Protein AF-A0A7Y4TQH1-F1 (afdb_monomer)

Secondary structure (DSSP, 8-state):
------EEEEEE---SSS-EEEEEEEEEE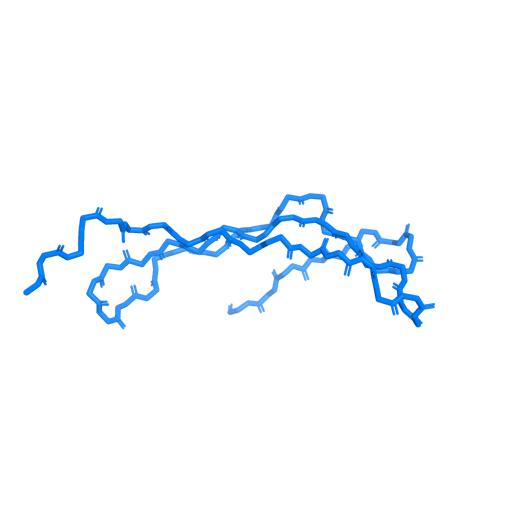TTEEEEEEEEEEEETTEE-----

Structure (mmCIF, N/CA/C/O backbone):
data_AF-A0A7Y4TQH1-F1
#
_entry.id   AF-A0A7Y4TQH1-F1
#
loop_
_atom_site.group_PDB
_atom_site.id
_atom_site.type_symbol
_atom_site.label_atom_id
_atom_site.label_alt_id
_atom_site.label_comp_id
_atom_site.label_asym_id
_atom_site.label_entity_id
_atom_site.label_seq_id
_atom_site.pdbx_PDB_ins_code
_atom_site.Cartn_x
_atom_site.Cartn_y
_atom_site.Cartn_z
_atom_site.occupancy
_atom_site.B_iso_or_equiv
_atom_site.auth_seq_id
_atom_site.auth_comp_id
_atom_site.auth_asym_id
_atom_site.auth_atom_id
_atom_site.pdbx_PDB_model_num
ATOM 1 N N . THR A 1 1 ? -4.934 4.334 24.989 1.00 45.56 1 THR A N 1
ATOM 2 C CA . THR A 1 1 ? -4.328 4.903 23.770 1.00 45.56 1 THR A CA 1
ATOM 3 C C . THR A 1 1 ? -5.410 4.938 22.717 1.00 45.56 1 THR A C 1
ATOM 5 O O . THR A 1 1 ? -5.888 3.875 22.345 1.00 45.56 1 THR A O 1
ATOM 8 N N . TYR A 1 2 ? -5.912 6.118 22.359 1.00 43.53 2 TYR A N 1
ATOM 9 C CA . TYR A 1 2 ? -6.864 6.255 21.255 1.00 43.53 2 TYR A CA 1
ATOM 10 C C . TYR A 1 2 ? -6.031 6.285 19.969 1.00 43.53 2 TYR A C 1
ATOM 12 O O . TYR A 1 2 ? -5.220 7.187 19.810 1.00 43.53 2 TYR A O 1
ATOM 20 N N . PHE A 1 3 ? -6.154 5.254 19.133 1.00 51.06 3 PHE A N 1
ATOM 21 C CA . PHE A 1 3 ? -5.652 5.271 17.758 1.00 51.06 3 PHE A CA 1
ATOM 22 C C . PHE A 1 3 ? -6.767 5.887 16.910 1.00 51.06 3 PHE A C 1
ATOM 24 O O . PHE A 1 3 ? -7.784 5.243 16.660 1.00 51.06 3 PHE A O 1
ATOM 31 N N . ASP A 1 4 ? -6.623 7.160 16.570 1.00 59.31 4 ASP A N 1
ATOM 32 C CA . ASP A 1 4 ? -7.494 7.897 15.651 1.00 59.31 4 ASP A CA 1
ATOM 33 C C . ASP A 1 4 ? -7.126 7.654 14.177 1.00 59.31 4 ASP A C 1
ATOM 35 O O . ASP A 1 4 ? -7.951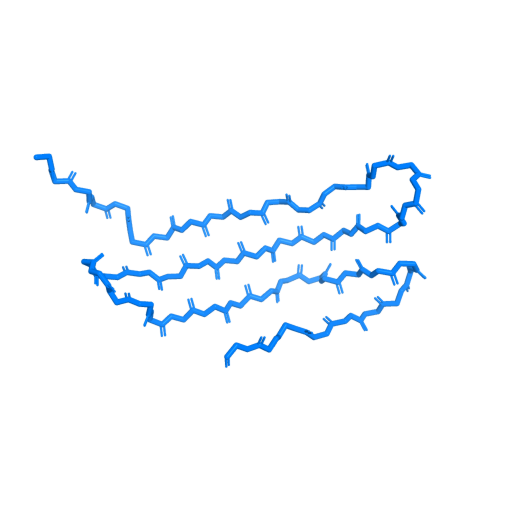 7.856 13.284 1.00 59.31 4 ASP A O 1
ATOM 39 N N . GLU A 1 5 ? -5.936 7.114 13.913 1.00 60.66 5 GLU A N 1
ATOM 40 C CA . GLU A 1 5 ? -5.535 6.682 12.579 1.00 60.66 5 GLU A CA 1
ATOM 41 C C . GLU A 1 5 ? -6.129 5.309 12.226 1.00 60.66 5 GLU A C 1
ATOM 43 O O . GLU A 1 5 ? -5.719 4.255 12.717 1.00 60.66 5 GLU A O 1
ATOM 48 N N . THR A 1 6 ? -7.128 5.342 11.340 1.00 82.50 6 THR A N 1
ATOM 49 C CA . THR A 1 6 ? -7.806 4.176 10.739 1.00 82.50 6 THR A CA 1
ATOM 50 C C . THR A 1 6 ? -7.143 3.701 9.447 1.00 82.50 6 THR A C 1
ATOM 52 O O . THR A 1 6 ? -7.668 2.803 8.791 1.00 82.50 6 THR A O 1
ATOM 55 N N . THR A 1 7 ? -6.031 4.324 9.047 1.00 88.50 7 THR A N 1
ATOM 56 C CA . THR A 1 7 ? -5.373 4.103 7.756 1.00 88.50 7 THR A CA 1
ATOM 57 C C . THR A 1 7 ? -3.874 3.897 7.951 1.00 88.50 7 THR A C 1
ATOM 59 O O . THR A 1 7 ? -3.210 4.748 8.529 1.00 88.50 7 THR A O 1
ATOM 62 N N . LEU A 1 8 ? -3.343 2.791 7.432 1.00 89.00 8 LEU A N 1
ATOM 63 C CA . LEU A 1 8 ? -1.911 2.521 7.306 1.00 89.00 8 LEU A CA 1
ATOM 64 C C . LEU A 1 8 ? -1.526 2.599 5.827 1.00 89.00 8 LEU A C 1
ATOM 66 O O . LEU A 1 8 ? -2.170 1.975 4.985 1.00 89.00 8 LEU A O 1
ATOM 70 N N . LYS A 1 9 ? -0.461 3.340 5.525 1.00 92.56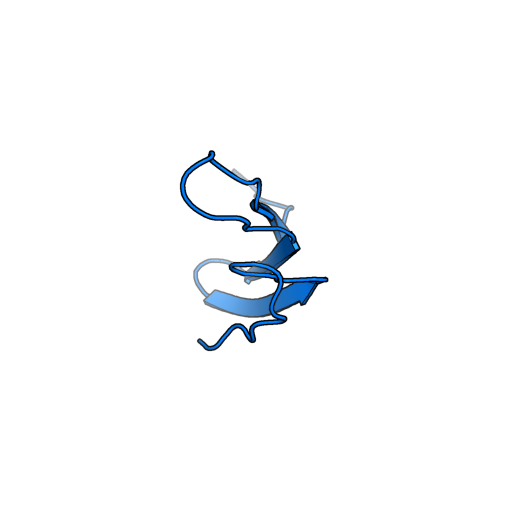 9 LYS A N 1
ATOM 71 C CA . LYS A 1 9 ? 0.146 3.421 4.193 1.00 92.56 9 LYS A CA 1
ATOM 72 C C . LYS A 1 9 ? 1.463 2.659 4.188 1.00 92.56 9 LYS A C 1
ATOM 74 O O . LYS A 1 9 ? 2.305 2.881 5.054 1.00 92.56 9 LYS A O 1
ATOM 79 N N . ILE A 1 10 ? 1.618 1.765 3.222 1.00 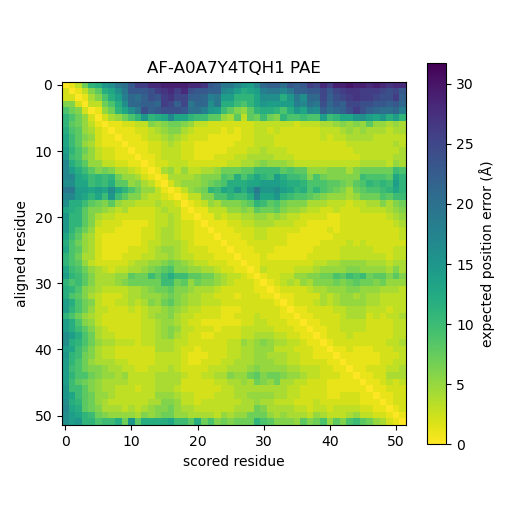91.75 10 ILE A N 1
ATOM 80 C CA . ILE A 1 10 ? 2.826 0.973 3.007 1.00 91.75 10 ILE A CA 1
ATOM 81 C C . ILE A 1 10 ? 3.371 1.350 1.635 1.00 91.75 10 ILE A C 1
ATOM 83 O O . ILE A 1 10 ? 2.755 1.037 0.616 1.00 91.75 10 ILE A O 1
ATOM 87 N N . THR A 1 11 ? 4.519 2.015 1.616 1.00 93.56 11 THR A N 1
ATOM 88 C CA . THR A 1 11 ? 5.265 2.280 0.384 1.00 93.56 11 THR A CA 1
ATOM 89 C C . THR A 1 11 ? 6.090 1.050 0.033 1.00 93.56 11 THR A C 1
ATOM 91 O O . THR A 1 11 ? 6.792 0.510 0.888 1.00 93.56 11 THR A O 1
ATOM 94 N N . ILE A 1 12 ? 5.998 0.601 -1.215 1.00 91.50 12 ILE A N 1
ATOM 95 C CA . ILE A 1 12 ?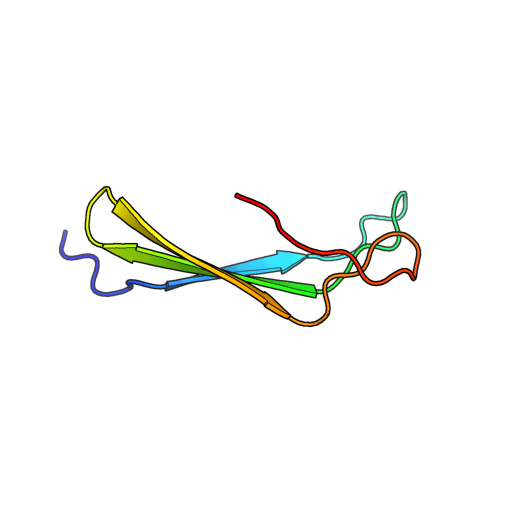 6.837 -0.462 -1.762 1.00 91.50 12 ILE A CA 1
ATOM 96 C C . ILE A 1 12 ? 7.930 0.199 -2.586 1.00 91.50 12 ILE A C 1
ATOM 98 O O . ILE A 1 12 ? 7.651 0.936 -3.532 1.00 91.50 12 ILE A O 1
ATOM 102 N N . GLU A 1 13 ? 9.168 -0.080 -2.201 1.00 90.94 13 GLU A N 1
ATOM 103 C CA . GLU A 1 13 ? 10.371 0.406 -2.862 1.00 90.94 13 GLU A CA 1
ATOM 104 C C . GLU A 1 13 ? 11.188 -0.788 -3.358 1.00 90.94 13 GLU A C 1
ATOM 106 O O . GLU A 1 13 ? 11.231 -1.840 -2.712 1.00 90.94 13 GLU A O 1
ATOM 111 N N . SER A 1 14 ? 11.836 -0.624 -4.510 1.00 86.31 14 SER A N 1
ATOM 112 C CA . SER A 1 14 ? 12.714 -1.649 -5.068 1.00 86.31 14 SER A CA 1
ATOM 113 C C . SER A 1 14 ? 13.910 -1.892 -4.144 1.00 86.31 14 SER A C 1
ATOM 115 O O . SER A 1 14 ? 14.534 -0.954 -3.648 1.00 86.31 14 SER A O 1
ATOM 117 N N . SER A 1 15 ? 14.258 -3.165 -3.944 1.00 79.31 15 SER A N 1
ATOM 118 C CA . SER A 1 15 ? 15.397 -3.588 -3.119 1.00 79.31 15 SER A CA 1
ATOM 119 C C . SER A 1 15 ? 16.588 -4.100 -3.939 1.00 79.31 15 SER A C 1
ATOM 121 O O . SER A 1 15 ? 17.463 -4.764 -3.390 1.00 79.31 15 SER A O 1
ATOM 123 N N . GLY A 1 16 ? 16.623 -3.833 -5.249 1.00 74.00 16 GLY A N 1
ATOM 124 C CA . GLY A 1 16 ? 17.707 -4.239 -6.156 1.00 74.00 16 GLY A CA 1
ATOM 125 C C . GLY A 1 16 ? 17.568 -5.639 -6.767 1.00 74.00 16 GLY A C 1
ATOM 126 O O . GLY A 1 16 ? 18.018 -5.834 -7.891 1.00 74.00 16 GLY A O 1
ATOM 127 N N . ASP A 1 17 ? 16.896 -6.572 -6.085 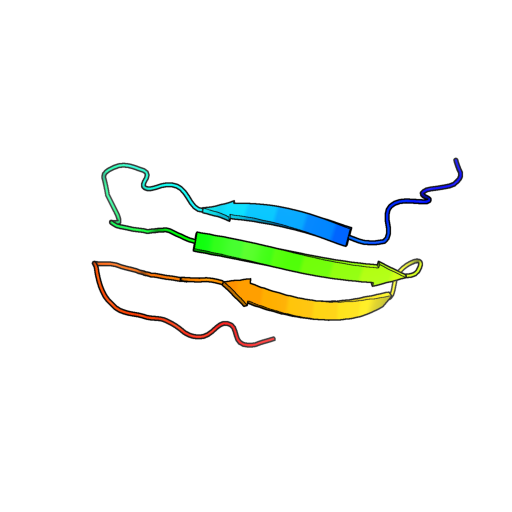1.00 75.31 17 ASP A N 1
ATOM 128 C CA . ASP A 1 17 ? 16.621 -7.929 -6.600 1.00 75.31 17 ASP A CA 1
ATOM 129 C C . ASP A 1 17 ? 15.264 -8.047 -7.313 1.00 75.31 17 ASP A C 1
ATOM 131 O O . ASP A 1 17 ? 15.081 -8.917 -8.161 1.00 75.31 17 ASP A O 1
ATOM 135 N N . ALA A 1 18 ? 14.317 -7.171 -6.973 1.00 75.44 18 ALA A N 1
ATOM 136 C CA . ALA A 1 18 ? 13.008 -7.068 -7.608 1.00 75.44 18 ALA A CA 1
ATOM 137 C C . ALA A 1 18 ? 12.732 -5.604 -7.967 1.00 75.44 18 ALA A C 1
ATOM 139 O O . ALA A 1 18 ? 12.938 -4.700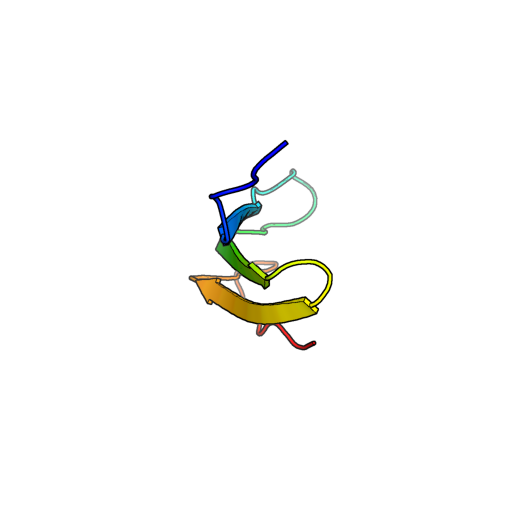 -7.143 1.00 75.44 18 ALA A O 1
ATOM 140 N N . ASP A 1 19 ? 12.239 -5.362 -9.182 1.00 87.25 19 ASP A N 1
ATOM 141 C CA . ASP A 1 19 ? 11.747 -4.040 -9.587 1.00 87.25 19 ASP A CA 1
ATOM 142 C C . ASP A 1 19 ? 10.296 -3.889 -9.112 1.00 87.25 19 ASP A C 1
ATOM 144 O O . ASP A 1 19 ? 9.332 -4.080 -9.858 1.00 87.25 19 ASP A O 1
ATOM 148 N N . ALA A 1 20 ? 10.154 -3.666 -7.804 1.00 91.12 20 ALA A N 1
ATOM 149 C CA . ALA A 1 20 ? 8.874 -3.520 -7.130 1.00 91.12 20 ALA A CA 1
ATOM 150 C C . ALA A 1 20 ? 8.590 -2.052 -6.799 1.00 91.12 20 ALA A C 1
ATOM 152 O O . ALA A 1 20 ? 9.479 -1.307 -6.381 1.00 91.12 20 ALA A O 1
ATOM 153 N N . GLY A 1 21 ? 7.330 -1.648 -6.941 1.00 93.81 21 GLY A N 1
ATOM 154 C CA . GLY A 1 21 ? 6.900 -0.283 -6.664 1.00 93.81 21 GLY A CA 1
ATOM 155 C C . GLY A 1 21 ? 5.417 -0.192 -6.331 1.00 93.81 21 GLY A C 1
ATOM 156 O O . GLY A 1 21 ? 4.639 -1.082 -6.670 1.00 93.81 21 GLY A O 1
ATOM 157 N N . GLY A 1 22 ? 5.025 0.887 -5.654 1.00 94.25 22 GLY A N 1
ATOM 158 C CA . GLY A 1 22 ? 3.622 1.238 -5.426 1.00 94.25 22 GLY A CA 1
ATOM 159 C C . GLY A 1 22 ? 3.308 1.625 -3.984 1.00 94.25 22 GLY A C 1
ATOM 160 O O . GLY A 1 22 ? 4.183 1.688 -3.125 1.00 94.25 22 GLY A O 1
ATOM 161 N N . GLU A 1 23 ? 2.030 1.886 -3.718 1.00 94.81 23 GLU A N 1
ATOM 162 C CA . GLU A 1 23 ? 1.517 2.153 -2.369 1.00 94.81 23 GLU A CA 1
ATOM 163 C C . GLU A 1 23 ? 0.358 1.206 -2.056 1.00 94.81 23 GLU A C 1
ATOM 165 O O . GLU A 1 23 ? -0.547 1.027 -2.875 1.00 94.81 23 GLU A O 1
ATOM 170 N N . ILE A 1 24 ? 0.360 0.628 -0.857 1.00 93.94 24 ILE A N 1
ATOM 171 C CA . ILE A 1 24 ? -0.771 -0.114 -0.305 1.00 93.94 24 ILE A CA 1
ATOM 172 C C . ILE A 1 24 ? -1.388 0.712 0.818 1.00 93.94 24 ILE A C 1
ATOM 174 O O . ILE A 1 24 ? -0.720 1.085 1.780 1.00 93.94 24 ILE A O 1
ATOM 178 N N . GLU A 1 25 ? -2.689 0.953 0.710 1.00 93.69 25 GLU A N 1
ATOM 179 C CA . GLU A 1 25 ? -3.499 1.572 1.749 1.00 93.69 25 GLU A CA 1
ATOM 180 C C . GLU A 1 25 ? -4.330 0.498 2.459 1.00 93.69 25 GLU A C 1
ATOM 182 O O . GLU A 1 25 ? -5.126 -0.219 1.844 1.00 93.69 25 GLU A O 1
ATOM 187 N N . VAL A 1 26 ? -4.155 0.406 3.775 1.00 92.38 26 VAL A N 1
ATOM 188 C CA . VAL A 1 26 ? -4.876 -0.505 4.662 1.00 92.38 26 VAL A CA 1
ATOM 189 C C . VAL A 1 26 ? -5.807 0.318 5.536 1.00 92.38 26 VAL A C 1
ATOM 191 O O . VAL A 1 26 ? -5.342 1.121 6.341 1.00 92.38 26 VAL A O 1
ATOM 194 N N . LYS A 1 27 ? -7.117 0.092 5.440 1.00 91.62 27 LYS A N 1
ATOM 195 C CA . LYS A 1 27 ? -8.087 0.694 6.360 1.00 91.62 27 LYS A CA 1
ATOM 196 C C . LYS A 1 27 ? -8.544 -0.323 7.382 1.00 91.62 27 LYS A C 1
ATOM 198 O O . LYS A 1 27 ? -9.009 -1.404 7.021 1.00 91.62 27 LYS A O 1
ATOM 203 N N . TYR A 1 28 ? -8.463 0.029 8.657 1.00 88.69 28 TYR A N 1
ATOM 204 C CA . TYR A 1 28 ? -8.850 -0.833 9.768 1.00 88.69 28 TYR A CA 1
ATOM 205 C C . TYR A 1 28 ? -9.672 -0.079 10.813 1.00 88.69 28 TYR A C 1
ATOM 207 O O . TYR A 1 28 ? -9.694 1.147 10.891 1.00 88.69 28 TYR A O 1
ATOM 215 N N . SER A 1 29 ? -10.402 -0.843 11.618 1.00 87.31 29 SER A N 1
ATOM 216 C CA . SER A 1 29 ? -11.212 -0.336 12.721 1.00 87.31 29 SER A CA 1
ATOM 217 C C . SER A 1 29 ? -11.163 -1.348 13.860 1.00 87.31 29 SER A C 1
ATOM 219 O O . SER A 1 29 ? -11.618 -2.485 13.712 1.00 87.31 29 SER A O 1
ATOM 221 N N . GLY A 1 30 ? -10.564 -0.964 14.989 1.00 84.44 30 GLY A N 1
ATOM 222 C CA . GLY A 1 30 ? -10.299 -1.891 16.089 1.00 84.44 30 GLY A CA 1
ATOM 223 C C . GLY A 1 30 ? -9.415 -3.058 15.637 1.00 84.44 30 GLY A C 1
ATOM 224 O O . GLY A 1 30 ? -8.274 -2.853 15.241 1.00 84.44 30 GLY A O 1
ATOM 225 N N . ARG A 1 31 ? -9.951 -4.285 15.691 1.00 84.44 31 ARG A N 1
ATOM 226 C CA . ARG A 1 31 ? -9.270 -5.523 15.252 1.00 84.44 31 ARG A CA 1
ATOM 227 C C . ARG A 1 31 ? -9.754 -6.040 13.892 1.00 84.44 31 ARG A C 1
ATOM 229 O O . ARG A 1 31 ? -9.483 -7.185 13.544 1.00 84.44 31 ARG A O 1
ATOM 236 N N . SER A 1 32 ? -10.505 -5.233 13.146 1.00 86.88 32 SER A N 1
ATOM 237 C CA . SER A 1 32 ? -11.100 -5.631 11.870 1.00 86.88 32 SER A CA 1
ATOM 238 C C . SER A 1 32 ? -10.482 -4.859 10.710 1.00 86.88 32 SER A C 1
ATOM 240 O O . SER A 1 32 ? -10.460 -3.626 10.720 1.00 86.88 32 SER A O 1
ATOM 242 N N . LEU A 1 33 ? -10.045 -5.591 9.684 1.00 88.75 33 LEU A N 1
ATOM 243 C CA . LEU A 1 33 ? -9.717 -5.024 8.379 1.00 88.75 33 LEU A CA 1
ATOM 244 C C . LEU A 1 33 ? -11.012 -4.563 7.696 1.00 88.75 33 LEU A C 1
ATOM 246 O O . LEU A 1 33 ? -11.997 -5.299 7.662 1.00 88.75 33 LEU A O 1
ATOM 250 N N . ARG A 1 34 ? -11.023 -3.332 7.186 1.00 90.44 34 ARG A N 1
ATOM 251 C CA . ARG A 1 34 ? -12.166 -2.744 6.472 1.00 90.44 34 ARG A CA 1
ATOM 252 C C . ARG A 1 34 ? -11.957 -2.774 4.970 1.00 90.44 34 ARG A C 1
ATOM 254 O O . ARG A 1 34 ? -12.854 -3.186 4.245 1.00 90.44 34 ARG A O 1
ATOM 261 N N . SER A 1 35 ? -10.792 -2.334 4.515 1.00 90.69 35 SER A N 1
ATOM 262 C CA . SER A 1 35 ? -10.425 -2.383 3.106 1.00 90.69 35 SER A CA 1
ATOM 263 C C . SER A 1 35 ? -8.919 -2.450 2.950 1.00 90.69 35 SER 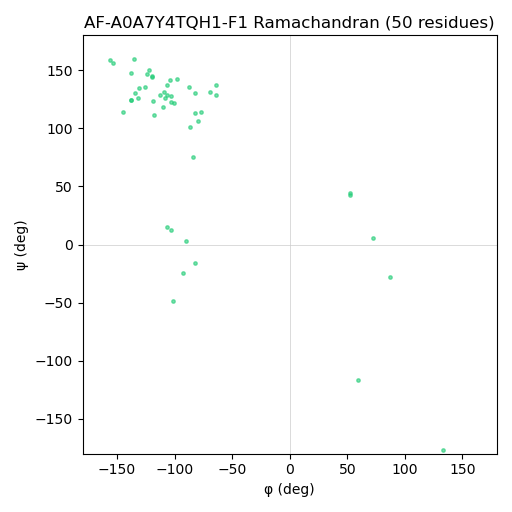A C 1
ATOM 265 O O . SER A 1 35 ? -8.168 -1.983 3.807 1.00 90.69 35 SER A O 1
ATOM 267 N N . LEU A 1 36 ? -8.503 -2.986 1.815 1.00 92.25 36 LEU A N 1
ATOM 268 C CA . LEU A 1 36 ? -7.121 -3.023 1.391 1.00 92.25 36 LEU A CA 1
ATOM 269 C C . LEU A 1 36 ? -7.105 -2.686 -0.101 1.00 92.25 36 LEU A C 1
ATOM 271 O O . LEU A 1 36 ? -7.829 -3.300 -0.885 1.00 92.25 36 LEU A O 1
ATOM 275 N N . SER A 1 37 ? -6.348 -1.664 -0.478 1.00 92.75 37 SER A N 1
ATOM 276 C CA . SER A 1 37 ? -6.257 -1.188 -1.860 1.00 92.75 37 SER A CA 1
ATOM 277 C C . SER A 1 37 ? -4.818 -0.860 -2.207 1.00 92.75 37 SER A C 1
ATOM 279 O O . SER A 1 37 ? -4.074 -0.395 -1.350 1.00 92.75 37 SER A O 1
ATOM 281 N N . ALA A 1 38 ? -4.444 -1.067 -3.465 1.00 92.94 38 ALA A N 1
ATOM 282 C CA . ALA A 1 38 ? -3.116 -0.746 -3.957 1.00 92.94 38 ALA A CA 1
ATOM 283 C C . ALA A 1 38 ? -3.190 0.279 -5.093 1.00 92.94 38 ALA A C 1
ATOM 285 O O . ALA A 1 38 ? -4.114 0.252 -5.907 1.00 92.94 38 ALA A O 1
ATOM 286 N N . THR A 1 39 ? -2.208 1.173 -5.142 1.00 93.31 39 THR A N 1
ATOM 287 C CA . THR A 1 39 ? -2.041 2.177 -6.193 1.00 93.31 39 THR A CA 1
ATOM 288 C C . THR A 1 39 ? -0.707 1.940 -6.884 1.00 93.31 39 THR A C 1
ATOM 290 O O . THR A 1 39 ? 0.328 1.963 -6.221 1.00 93.31 39 THR A O 1
ATOM 293 N N . LYS A 1 40 ? -0.738 1.755 -8.213 1.00 92.69 40 LYS A N 1
ATOM 294 C CA . LYS A 1 40 ? 0.457 1.560 -9.059 1.00 92.69 40 LYS A CA 1
ATOM 295 C C . LYS A 1 40 ? 1.373 0.442 -8.546 1.00 92.69 40 LYS A C 1
ATOM 297 O O . LYS A 1 40 ? 2.578 0.632 -8.438 1.00 92.69 40 LYS A O 1
ATOM 302 N N . LEU A 1 41 ? 0.771 -0.681 -8.160 1.00 93.50 41 LEU A N 1
ATOM 303 C CA . LEU A 1 41 ? 1.510 -1.826 -7.655 1.00 93.50 41 LEU A CA 1
ATOM 304 C C . LEU A 1 41 ? 2.155 -2.566 -8.824 1.00 93.50 41 LEU A C 1
ATOM 306 O O . LEU A 1 41 ? 1.446 -3.136 -9.654 1.00 93.50 41 LEU A O 1
ATOM 310 N N . THR A 1 42 ? 3.481 -2.560 -8.869 1.00 94.12 42 THR A N 1
ATOM 311 C CA . THR A 1 42 ? 4.260 -3.204 -9.924 1.00 94.12 42 THR A CA 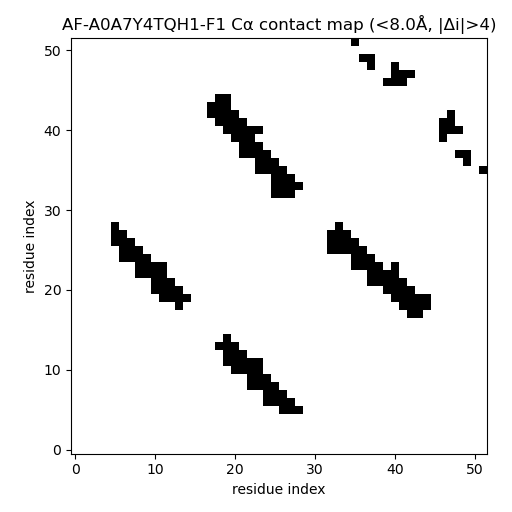1
ATOM 312 C C . THR A 1 42 ? 5.250 -4.202 -9.346 1.00 94.12 42 THR A C 1
ATOM 314 O O . THR A 1 42 ? 5.789 -3.992 -8.257 1.00 94.12 42 THR A O 1
ATOM 317 N N . LEU A 1 43 ? 5.498 -5.276 -10.091 1.00 91.88 43 LEU A N 1
ATOM 318 C CA . LEU A 1 43 ? 6.562 -6.239 -9.835 1.00 91.88 43 LEU A CA 1
ATOM 319 C C . LEU A 1 43 ? 7.228 -6.599 -11.164 1.00 91.88 43 LEU A C 1
ATOM 321 O O . LEU A 1 43 ? 6.546 -7.006 -12.104 1.00 91.88 43 LEU A O 1
ATOM 325 N N . ASP A 1 44 ? 8.541 -6.417 -11.248 1.00 91.19 44 ASP A N 1
ATOM 326 C CA . ASP A 1 44 ? 9.344 -6.634 -12.457 1.00 91.19 44 ASP A CA 1
ATOM 327 C C . ASP A 1 44 ? 8.777 -5.892 -13.680 1.00 91.19 44 ASP A C 1
ATOM 329 O O . ASP A 1 44 ? 8.647 -6.435 -14.781 1.00 91.19 44 ASP A O 1
ATOM 333 N N . GLY A 1 45 ? 8.366 -4.639 -13.455 1.00 89.81 45 GLY A N 1
ATOM 334 C CA . GLY A 1 45 ? 7.772 -3.767 -14.470 1.00 89.81 45 GLY A CA 1
ATOM 335 C C . GLY A 1 45 ? 6.345 -4.133 -14.900 1.00 89.81 45 GLY A C 1
ATOM 336 O O . GLY A 1 45 ? 5.814 -3.507 -15.817 1.00 89.81 45 GLY A O 1
ATOM 337 N N . GLN A 1 46 ? 5.709 -5.123 -14.269 1.00 92.62 46 GLN A N 1
ATOM 338 C CA . GLN A 1 46 ? 4.344 -5.548 -14.584 1.00 92.62 46 GLN A CA 1
ATOM 339 C C . GLN A 1 46 ? 3.364 -5.095 -13.507 1.00 92.62 46 GLN A C 1
ATOM 341 O O . GLN A 1 46 ? 3.641 -5.236 -12.316 1.00 92.62 46 GLN A O 1
ATOM 346 N N . ASP A 1 47 ? 2.197 -4.600 -13.922 1.00 93.81 47 ASP A N 1
ATOM 347 C CA . ASP A 1 47 ? 1.102 -4.298 -13.001 1.00 93.81 47 ASP A CA 1
ATOM 348 C C . ASP A 1 47 ? 0.602 -5.586 -12.341 1.00 93.81 47 ASP A C 1
ATOM 350 O O . ASP A 1 47 ? 0.261 -6.563 -13.015 1.00 93.81 47 ASP A O 1
ATOM 354 N N . VAL A 1 48 ? 0.511 -5.576 -11.013 1.00 92.19 48 VAL A N 1
ATOM 355 C CA . VAL A 1 48 ? -0.010 -6.703 -10.239 1.00 92.19 48 VAL A CA 1
ATOM 356 C C . VAL A 1 48 ? -1.196 -6.283 -9.384 1.00 92.19 48 VAL A C 1
ATOM 358 O O . VAL A 1 48 ? -1.328 -5.141 -8.943 1.00 92.19 48 VAL A O 1
ATOM 361 N N . ALA A 1 49 ? -2.089 -7.237 -9.142 1.00 91.38 49 ALA A N 1
ATOM 362 C CA . ALA A 1 49 ? -3.251 -7.032 -8.296 1.00 91.38 49 ALA A CA 1
ATOM 363 C C . ALA A 1 49 ? -2.993 -7.560 -6.885 1.00 91.38 49 ALA A C 1
ATOM 365 O O . ALA A 1 49 ? -2.407 -8.625 -6.688 1.00 91.38 49 ALA A O 1
ATOM 366 N N . LEU A 1 50 ? -3.516 -6.835 -5.904 1.00 87.88 50 LEU A N 1
ATOM 367 C CA . LEU A 1 50 ? -3.560 -7.287 -4.526 1.00 87.88 50 LEU A CA 1
ATOM 368 C C . LEU A 1 50 ? -4.833 -8.116 -4.292 1.00 87.88 50 LEU A C 1
ATOM 370 O O . LEU A 1 50 ? -5.919 -7.716 -4.713 1.00 87.88 50 LEU A O 1
ATOM 374 N N . ARG A 1 51 ? -4.719 -9.256 -3.604 1.00 84.88 51 ARG A N 1
ATOM 375 C CA . ARG A 1 51 ? -5.848 -10.140 -3.277 1.00 84.88 51 ARG A CA 1
ATOM 376 C C . ARG A 1 51 ? -5.758 -10.571 -1.815 1.00 84.88 51 ARG A C 1
ATOM 378 O O . ARG A 1 51 ? -4.693 -10.998 -1.380 1.00 84.88 51 ARG A O 1
ATOM 385 N N . PHE A 1 52 ? -6.862 -10.442 -1.084 1.00 74.12 52 PHE A N 1
ATOM 386 C CA . PHE A 1 52 ? -6.975 -10.717 0.350 1.00 74.12 52 PHE A CA 1
ATOM 387 C C . PHE A 1 52 ? -8.343 -11.313 0.683 1.00 74.12 52 PHE A C 1
ATOM 389 O O . PHE A 1 52 ? -9.287 -11.084 -0.110 1.00 74.12 52 PHE A O 1
#

Solvent-accessible surface area (backbone atoms only — not comparable to full-atom values): 3320 Å² total; per-residue (Å²): 134,88,80,84,74,45,65,48,79,44,79,45,69,56,77,85,86,48,53,32,34,32,38,37,42,37,33,41,54,95,96,40,84,74,49,77,50,72,47,75,33,30,50,73,84,36,84,58,85,89,84,134

pLDDT: mean 85.51, std 12.3, range [43.53, 94.81]

Mean predicted aligned error: 5.68 Å

Radius of gyration: 13.23 Å; Cα contacts (8 Å, |Δi|>4): 89; chains: 1; bounding box: 30×19×38 Å

Sequence (52 aa):
TYFDETTLKITIESSGDADAGGEIEVKYSGRSLRSLSATKLTLDGQDVALRF

Nearest PDB structures (foldseek):
  7cqy-assembly1_C  TM=5.095E-01  e=3.540E+00  Acidithiobacillus ferrooxidans
  7ksr-assembly1_D  TM=4.089E-01  e=7.362E+00  Homo sapiens

Foldseek 3Di:
DDDPDQKDKDFDDDPPVKRWGWIWIWGHDDPDTDDIDIDQTDTNNDDDDDDD